Protein AF-A0AA39GV20-F1 (afdb_monomer_lite)

Structure (mmCIF, N/CA/C/O backbone):
data_AF-A0AA39GV20-F1
#
_entry.id   AF-A0AA39GV20-F1
#
loop_
_atom_site.group_PDB
_atom_site.id
_atom_site.type_symbol
_atom_site.label_atom_id
_atom_site.label_alt_id
_atom_site.label_comp_id
_atom_site.label_asym_id
_atom_site.label_entity_id
_atom_site.label_seq_id
_atom_site.pdbx_PDB_ins_code
_atom_site.Cartn_x
_atom_site.Cartn_y
_atom_site.Cartn_z
_atom_site.occupancy
_atom_site.B_iso_or_equiv
_atom_site.auth_seq_id
_atom_site.auth_comp_id
_atom_site.auth_asym_id
_atom_site.auth_atom_id
_atom_site.pdbx_PDB_model_num
ATOM 1 N N . MET A 1 1 ? -15.979 -15.138 0.209 1.00 36.81 1 MET A N 1
ATOM 2 C CA . MET A 1 1 ? -14.586 -14.779 -0.133 1.00 36.81 1 MET A CA 1
ATOM 3 C C . MET A 1 1 ? -14.646 -13.405 -0.779 1.00 36.81 1 MET A C 1
ATOM 5 O O . MET A 1 1 ? -14.732 -13.299 -1.994 1.00 36.81 1 MET A O 1
ATOM 9 N N . GLU A 1 2 ? -14.780 -12.370 0.048 1.00 33.28 2 GLU A N 1
ATOM 10 C CA . GLU A 1 2 ? -14.964 -10.991 -0.415 1.00 33.28 2 GLU A CA 1
ATOM 11 C C . GLU A 1 2 ? -13.586 -10.419 -0.769 1.00 33.28 2 GLU A C 1
ATOM 13 O O . GLU A 1 2 ? -12.639 -10.552 0.005 1.00 33.28 2 GLU A O 1
ATOM 18 N N . ARG A 1 3 ? -13.433 -9.888 -1.983 1.00 37.16 3 ARG A N 1
ATOM 19 C CA . ARG A 1 3 ? -12.150 -9.404 -2.505 1.00 37.16 3 ARG A CA 1
ATOM 20 C C . ARG A 1 3 ? -11.871 -8.007 -1.950 1.00 37.16 3 ARG A C 1
ATOM 22 O O . ARG A 1 3 ? -12.663 -7.102 -2.189 1.00 37.16 3 ARG A O 1
ATOM 29 N N . ALA A 1 4 ? -10.725 -7.810 -1.299 1.00 45.09 4 ALA A N 1
ATOM 30 C CA . ALA A 1 4 ? -10.191 -6.472 -1.059 1.00 45.09 4 ALA A CA 1
ATOM 31 C C . ALA A 1 4 ? -9.958 -5.789 -2.420 1.00 45.09 4 ALA A C 1
ATOM 33 O O . ALA A 1 4 ? -9.175 -6.264 -3.247 1.00 45.09 4 ALA A O 1
ATOM 34 N N . HIS A 1 5 ? -10.716 -4.732 -2.700 1.00 49.09 5 HIS A N 1
ATOM 35 C CA . HIS A 1 5 ? -10.761 -4.087 -4.009 1.00 49.09 5 HIS A CA 1
ATOM 36 C C . HIS A 1 5 ? -9.657 -3.017 -4.085 1.00 49.09 5 HIS A C 1
ATOM 38 O O . HIS A 1 5 ? -9.773 -1.969 -3.451 1.00 49.09 5 HIS A O 1
ATOM 44 N N . CYS A 1 6 ? -8.575 -3.267 -4.837 1.00 45.59 6 CYS A N 1
ATOM 45 C CA . CYS A 1 6 ? -7.585 -2.225 -5.144 1.00 45.59 6 CYS A CA 1
ATOM 46 C C . CYS A 1 6 ? -8.206 -1.271 -6.169 1.00 45.59 6 CYS A C 1
ATOM 48 O O . CYS A 1 6 ? -8.374 -1.618 -7.338 1.00 45.59 6 CYS A O 1
ATOM 50 N N . SER A 1 7 ? -8.581 -0.078 -5.720 1.00 47.25 7 SER A N 1
ATOM 51 C CA . SER A 1 7 ? -9.062 0.994 -6.588 1.00 47.25 7 SER A CA 1
ATOM 52 C C . SER A 1 7 ? -7.962 2.050 -6.734 1.00 47.25 7 SER A C 1
ATOM 54 O O . SER A 1 7 ? -7.315 2.390 -5.739 1.00 47.25 7 SER A O 1
ATOM 56 N N . PRO A 1 8 ? -7.740 2.617 -7.932 1.00 40.09 8 PRO A N 1
ATOM 57 C CA . PRO A 1 8 ? -6.889 3.787 -8.098 1.00 40.09 8 PRO A CA 1
ATOM 58 C C . PRO A 1 8 ? -7.633 5.007 -7.538 1.00 40.09 8 PRO A C 1
ATOM 60 O O . PRO A 1 8 ? -8.286 5.753 -8.258 1.00 40.09 8 PRO A O 1
ATOM 63 N N . ILE A 1 9 ? -7.600 5.176 -6.218 1.00 45.50 9 ILE A N 1
ATOM 64 C CA . ILE A 1 9 ? -8.201 6.318 -5.530 1.00 45.50 9 ILE A CA 1
ATOM 65 C C . ILE A 1 9 ? -7.114 7.328 -5.183 1.00 45.50 9 ILE A C 1
ATOM 67 O O . ILE A 1 9 ? -6.142 7.013 -4.499 1.00 45.50 9 ILE A O 1
ATOM 71 N N . SER A 1 10 ? -7.317 8.569 -5.633 1.00 41.38 10 SER A N 1
ATOM 72 C CA . SER A 1 10 ? -6.583 9.764 -5.206 1.00 41.38 10 SER A CA 1
ATOM 73 C C . SER A 1 10 ? -6.916 10.086 -3.743 1.00 41.38 10 SER A C 1
ATOM 75 O O . SER A 1 10 ? -7.478 11.132 -3.421 1.00 41.38 10 SER A O 1
ATOM 77 N N . ALA A 1 11 ? -6.606 9.171 -2.831 1.00 45.44 11 ALA A N 1
ATOM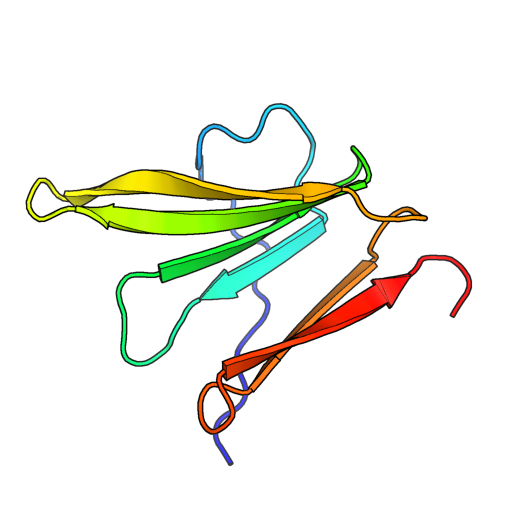 78 C CA . ALA A 1 11 ? -6.643 9.448 -1.413 1.00 45.44 11 ALA A CA 1
ATOM 79 C C . ALA A 1 11 ? -5.435 10.351 -1.118 1.00 45.44 11 ALA A C 1
ATOM 81 O O . ALA A 1 11 ? -4.286 9.919 -1.212 1.00 45.44 11 ALA A O 1
ATOM 82 N N . LYS A 1 12 ? -5.680 11.634 -0.812 1.00 47.03 12 LYS A N 1
ATOM 83 C CA . LYS A 1 12 ? -4.653 12.585 -0.345 1.00 47.03 12 LYS A CA 1
ATOM 84 C C . LYS A 1 12 ? -4.190 12.196 1.066 1.00 47.03 12 LYS A C 1
ATOM 86 O O . LYS A 1 12 ? -4.373 12.933 2.027 1.00 47.03 12 LYS A O 1
ATOM 91 N N . VAL A 1 13 ? -3.594 11.018 1.211 1.00 61.72 13 VAL A N 1
ATOM 92 C CA . VAL A 1 13 ? -3.107 10.500 2.491 1.00 61.72 13 VAL A CA 1
ATOM 93 C C . VAL A 1 13 ? -1.666 10.946 2.721 1.00 61.72 13 VAL A C 1
ATOM 95 O O . VAL A 1 13 ? -0.792 10.120 2.922 1.00 61.72 13 VAL A O 1
ATOM 98 N N . GLY A 1 14 ? -1.374 12.246 2.597 1.00 67.19 14 GLY A N 1
ATOM 99 C CA . GLY A 1 14 ? -0.048 12.827 2.880 1.00 67.19 14 GLY A CA 1
ATOM 100 C C . GLY A 1 14 ? 1.170 12.051 2.343 1.00 67.19 14 GLY A C 1
ATOM 101 O O . GLY A 1 14 ? 2.235 12.117 2.950 1.00 67.19 14 GLY A O 1
ATOM 102 N N . ASN A 1 15 ? 1.017 11.252 1.279 1.00 74.50 15 ASN A N 1
ATOM 103 C CA . ASN A 1 15 ? 2.076 10.380 0.791 1.00 74.50 15 ASN A CA 1
ATOM 104 C C . ASN A 1 15 ? 3.017 11.249 -0.057 1.00 74.50 15 ASN A C 1
ATOM 106 O O . ASN A 1 15 ? 2.540 11.903 -0.988 1.00 74.50 15 ASN A O 1
ATOM 110 N N . PRO A 1 16 ? 4.322 11.309 0.268 1.00 83.56 16 PRO A N 1
ATOM 111 C CA . PRO A 1 16 ? 5.273 12.148 -0.458 1.00 83.56 16 PRO A CA 1
ATOM 112 C C . PRO A 1 16 ? 5.557 11.642 -1.879 1.00 83.56 16 PRO A C 1
ATOM 114 O O . PRO A 1 16 ? 6.159 12.363 -2.670 1.00 83.56 16 PRO A O 1
ATOM 117 N N . ALA A 1 17 ? 5.143 10.416 -2.204 1.00 89.06 17 ALA A N 1
ATOM 118 C CA . ALA A 1 17 ? 5.391 9.765 -3.478 1.00 89.06 17 ALA A CA 1
ATOM 119 C C . ALA A 1 17 ? 4.090 9.334 -4.166 1.00 89.06 17 ALA A C 1
ATOM 121 O O . ALA A 1 17 ? 3.017 9.248 -3.562 1.00 89.06 17 ALA A O 1
ATOM 122 N N . ARG A 1 18 ? 4.196 9.031 -5.464 1.00 91.88 18 ARG A N 1
ATOM 123 C CA . ARG A 1 18 ? 3.092 8.464 -6.242 1.00 91.88 18 ARG A CA 1
ATOM 124 C C . ARG A 1 18 ? 2.681 7.118 -5.645 1.00 91.88 18 ARG A C 1
ATOM 126 O O . ARG A 1 18 ? 3.518 6.246 -5.425 1.00 91.88 18 ARG A O 1
ATOM 133 N N . ILE A 1 19 ? 1.385 6.968 -5.397 1.00 93.12 19 ILE A N 1
ATOM 134 C CA . ILE A 1 19 ? 0.792 5.734 -4.885 1.00 93.12 19 ILE A CA 1
ATOM 135 C C . ILE A 1 19 ? 0.550 4.774 -6.052 1.00 93.12 19 ILE A C 1
ATOM 137 O O . ILE A 1 19 ? -0.051 5.156 -7.057 1.00 93.12 19 ILE A O 1
ATOM 141 N N . ASN A 1 20 ? 0.985 3.527 -5.884 1.00 93.62 20 ASN A N 1
ATOM 142 C CA . ASN A 1 20 ? 0.851 2.464 -6.879 1.00 93.62 20 ASN A CA 1
ATOM 143 C C . ASN A 1 20 ? -0.430 1.652 -6.663 1.00 93.62 20 ASN A C 1
ATOM 145 O O . ASN A 1 20 ? -1.131 1.345 -7.621 1.00 93.62 20 ASN A O 1
ATOM 149 N N . CYS A 1 21 ? -0.773 1.352 -5.408 1.00 93.69 21 CYS A N 1
ATOM 150 C CA . CYS A 1 21 ? -2.042 0.722 -5.035 1.00 93.69 21 CYS A CA 1
ATOM 151 C C . CYS A 1 21 ? -2.430 1.114 -3.603 1.00 93.69 21 CYS A C 1
ATOM 153 O O . CYS A 1 21 ? -1.579 1.438 -2.765 1.00 93.69 21 CYS A O 1
ATOM 155 N N . VAL A 1 22 ? -3.737 1.075 -3.351 1.00 91.50 22 VAL A N 1
ATOM 156 C CA . VAL A 1 22 ? -4.374 1.324 -2.058 1.00 91.50 22 VAL A CA 1
ATOM 157 C C . VAL A 1 22 ? -5.232 0.114 -1.707 1.00 91.50 22 VAL A C 1
ATOM 159 O O . VAL A 1 22 ? -5.985 -0.371 -2.548 1.00 91.50 22 VAL A O 1
ATOM 162 N N . CYS A 1 23 ? -5.147 -0.344 -0.463 1.00 91.75 23 CYS A N 1
ATOM 163 C CA . CYS A 1 23 ? -6.033 -1.350 0.108 1.00 91.75 23 CYS A CA 1
ATOM 164 C C . CYS A 1 23 ? -6.693 -0.771 1.360 1.00 91.75 23 CYS A C 1
ATOM 166 O O . CYS A 1 23 ? -6.012 -0.219 2.222 1.00 91.75 23 CYS A O 1
ATOM 168 N N . LEU A 1 24 ? -8.013 -0.882 1.456 1.00 89.81 24 LEU A N 1
ATOM 169 C CA . LEU A 1 24 ? -8.772 -0.473 2.636 1.00 89.81 24 LEU A CA 1
ATOM 170 C C . LEU A 1 24 ? -9.002 -1.696 3.519 1.00 89.81 24 LEU A C 1
ATOM 172 O O . LEU A 1 24 ? -9.219 -2.786 2.991 1.00 89.81 24 LEU A O 1
ATOM 176 N N . PHE A 1 25 ? -8.964 -1.509 4.834 1.00 85.19 25 PHE A N 1
ATOM 177 C CA . PHE A 1 25 ? -9.477 -2.520 5.751 1.00 85.19 25 PHE A CA 1
ATOM 178 C C . PHE A 1 25 ? -11.008 -2.519 5.660 1.00 85.19 25 PHE A C 1
ATOM 180 O O . PHE A 1 25 ? -11.639 -1.465 5.609 1.00 85.19 25 PHE A O 1
ATOM 187 N N . THR A 1 26 ? -11.620 -3.697 5.609 1.00 83.88 26 THR A N 1
ATOM 188 C CA . THR A 1 26 ? -13.078 -3.843 5.530 1.00 83.88 26 THR A CA 1
ATOM 189 C C . THR A 1 26 ? -13.751 -3.574 6.868 1.00 83.88 26 THR A C 1
ATOM 191 O O . THR A 1 26 ? -14.860 -3.046 6.903 1.00 83.88 26 THR A O 1
ATOM 194 N N . ARG A 1 27 ? -13.092 -3.946 7.972 1.00 78.12 27 ARG A N 1
ATOM 195 C CA . ARG A 1 27 ? -13.642 -3.833 9.335 1.00 78.12 27 ARG A CA 1
ATOM 196 C C . ARG A 1 27 ? -13.121 -2.638 10.118 1.00 78.12 27 ARG A C 1
ATOM 198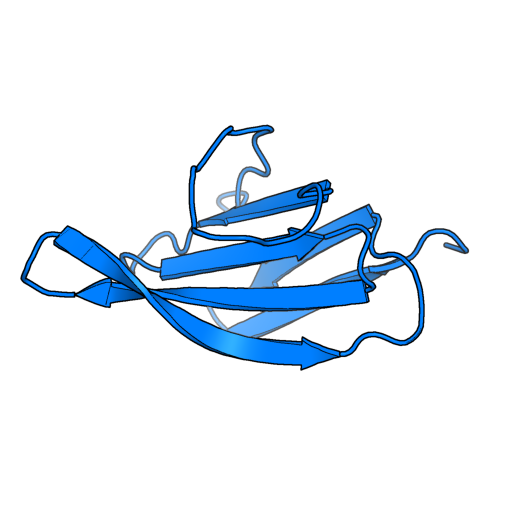 O O . ARG A 1 27 ? -13.737 -2.245 11.103 1.00 78.12 27 ARG A O 1
ATOM 205 N N . GLU A 1 28 ? -11.992 -2.088 9.702 1.00 75.31 28 GLU A N 1
ATOM 206 C CA . GLU A 1 28 ? -11.335 -0.972 10.370 1.00 75.31 28 GLU A CA 1
ATOM 207 C C . GLU A 1 28 ? -11.267 0.213 9.413 1.00 75.31 28 GLU A C 1
ATOM 209 O O . GLU A 1 28 ? -11.101 0.039 8.209 1.00 75.31 28 GLU A O 1
ATOM 214 N N . ASP A 1 29 ? -11.333 1.436 9.940 1.00 84.00 29 ASP A N 1
ATOM 215 C CA . ASP A 1 29 ? -11.072 2.647 9.157 1.00 84.00 29 ASP A CA 1
ATOM 216 C C . ASP A 1 29 ? -9.548 2.803 8.904 1.00 84.00 29 ASP A C 1
ATOM 218 O O . ASP A 1 29 ? -8.917 3.807 9.247 1.00 84.00 29 ASP A O 1
ATOM 222 N N . GLY A 1 30 ? -8.929 1.771 8.333 1.00 88.19 30 GLY A N 1
ATOM 223 C CA . GLY A 1 30 ? -7.512 1.687 8.009 1.00 88.19 30 GLY A CA 1
ATOM 224 C C . GLY A 1 30 ? -7.262 1.734 6.502 1.00 88.19 30 GLY A C 1
ATOM 225 O O . GLY A 1 30 ? -8.078 1.287 5.695 1.00 88.19 30 GLY A O 1
ATOM 226 N N . VAL A 1 31 ? -6.095 2.241 6.112 1.00 91.06 31 VAL A N 1
ATOM 227 C CA . VAL A 1 31 ? -5.641 2.310 4.718 1.00 91.06 31 VAL A CA 1
ATOM 228 C C . VAL A 1 31 ? -4.210 1.806 4.626 1.00 91.06 31 VAL A C 1
ATOM 230 O O . VAL A 1 31 ? -3.322 2.338 5.285 1.00 91.06 31 VAL A O 1
ATOM 233 N N . VAL A 1 32 ? -3.963 0.831 3.759 1.00 92.69 32 VAL A N 1
ATOM 234 C CA . VAL A 1 32 ? -2.625 0.418 3.332 1.00 92.69 32 VAL A CA 1
ATOM 235 C C . VAL A 1 32 ? -2.338 1.042 1.973 1.00 92.69 32 VAL A C 1
ATOM 237 O O . VAL A 1 32 ? -3.153 0.958 1.058 1.00 92.69 32 VAL A O 1
ATOM 240 N N . THR A 1 33 ? -1.169 1.650 1.815 1.00 93.81 33 THR A N 1
ATOM 241 C CA . THR A 1 33 ? -0.694 2.151 0.521 1.00 93.81 33 THR A CA 1
ATOM 242 C C . THR A 1 33 ? 0.685 1.596 0.222 1.00 93.81 33 THR A C 1
ATOM 244 O O . THR A 1 33 ? 1.499 1.439 1.131 1.00 93.81 33 THR A O 1
ATOM 247 N N . ILE A 1 34 ? 0.949 1.345 -1.053 1.00 95.69 34 ILE A N 1
ATOM 248 C CA . ILE A 1 34 ? 2.290 1.105 -1.585 1.00 95.69 34 ILE A CA 1
ATOM 249 C C . ILE A 1 34 ? 2.619 2.204 -2.596 1.00 95.69 34 ILE A C 1
ATOM 251 O O . ILE A 1 34 ? 1.734 2.645 -3.332 1.00 95.69 34 ILE A O 1
ATOM 255 N N . SER A 1 35 ? 3.863 2.672 -2.636 1.00 95.06 35 SER A N 1
ATOM 256 C CA . SER A 1 35 ? 4.254 3.813 -3.476 1.00 95.06 35 SER A CA 1
ATOM 257 C C . SER A 1 35 ? 5.608 3.639 -4.160 1.00 95.06 35 SER A C 1
ATOM 259 O O . SER A 1 35 ? 6.420 2.800 -3.765 1.00 95.06 35 SER A O 1
ATOM 261 N N . GLU A 1 36 ? 5.846 4.458 -5.191 1.00 95.25 36 GLU A N 1
ATOM 262 C CA . GLU A 1 36 ? 7.061 4.445 -6.026 1.00 95.25 36 GLU A CA 1
ATOM 263 C C . GLU A 1 36 ? 8.360 4.654 -5.228 1.00 95.25 36 GLU A C 1
ATOM 265 O O . GLU A 1 36 ? 9.427 4.205 -5.638 1.00 95.25 36 GLU A O 1
ATOM 270 N N . ASP A 1 37 ? 8.289 5.285 -4.053 1.00 95.12 37 ASP A N 1
ATOM 271 C CA . ASP A 1 37 ? 9.432 5.467 -3.149 1.00 95.12 37 ASP A CA 1
ATOM 272 C C . ASP A 1 37 ? 9.838 4.194 -2.387 1.00 95.12 37 ASP A C 1
ATOM 274 O O . ASP A 1 37 ? 10.718 4.247 -1.528 1.00 95.12 37 ASP A O 1
ATOM 278 N N . ARG A 1 38 ? 9.243 3.042 -2.731 1.00 96.50 38 ARG A N 1
ATOM 279 C CA . ARG A 1 38 ? 9.490 1.727 -2.118 1.00 96.50 38 ARG A CA 1
ATOM 280 C C . ARG A 1 38 ? 9.140 1.705 -0.639 1.00 96.50 38 ARG A C 1
ATOM 282 O O . ARG A 1 38 ? 9.884 1.184 0.188 1.00 96.50 38 ARG A O 1
ATOM 289 N N . VAL A 1 39 ? 7.985 2.261 -0.308 1.00 95.69 39 VAL A N 1
ATOM 290 C CA . VAL A 1 39 ? 7.463 2.242 1.054 1.00 95.69 39 VAL A CA 1
ATOM 291 C C . VAL A 1 39 ? 6.036 1.712 1.049 1.00 95.69 39 VAL A C 1
ATOM 293 O O . VAL A 1 39 ? 5.193 2.151 0.266 1.00 95.69 39 VAL A O 1
ATOM 296 N N . LEU A 1 40 ? 5.761 0.793 1.970 1.00 95.56 40 LEU A N 1
ATOM 297 C CA . LEU A 1 40 ? 4.412 0.463 2.404 1.00 95.56 40 LEU A CA 1
ATOM 298 C C . LEU A 1 40 ? 4.049 1.345 3.598 1.00 95.56 40 LEU A C 1
ATOM 300 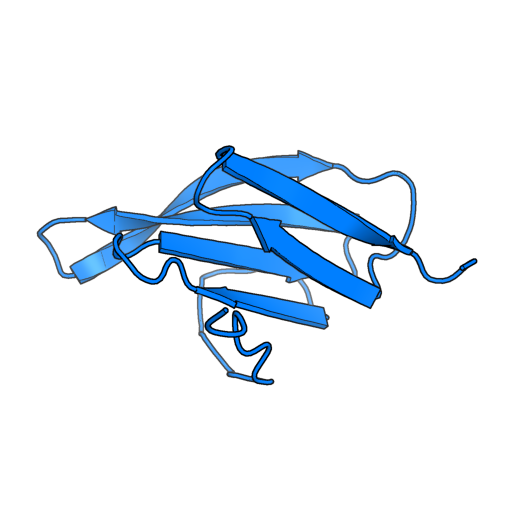O O . LEU A 1 40 ? 4.804 1.442 4.566 1.00 95.56 40 LEU A O 1
ATOM 304 N N . ARG A 1 41 ? 2.880 1.980 3.548 1.00 93.81 41 ARG A N 1
ATOM 305 C CA . ARG A 1 41 ? 2.361 2.804 4.644 1.00 93.81 41 ARG A CA 1
ATOM 306 C C . ARG A 1 41 ? 1.018 2.291 5.107 1.00 93.81 41 ARG A C 1
ATOM 308 O O . ARG A 1 41 ? 0.170 1.992 4.270 1.00 93.81 41 ARG A O 1
ATOM 315 N N . VAL A 1 42 ? 0.822 2.251 6.420 1.00 92.25 42 VAL A N 1
ATOM 316 C CA . VAL A 1 42 ? -0.494 2.017 7.020 1.00 92.25 42 VAL A CA 1
ATOM 317 C C . VAL A 1 42 ? -0.937 3.286 7.715 1.00 92.25 42 VAL A C 1
ATOM 319 O O . VAL A 1 42 ? -0.205 3.846 8.534 1.00 92.25 42 VAL A O 1
ATOM 322 N N . TYR A 1 43 ? -2.139 3.728 7.386 1.00 90.06 43 TYR A N 1
ATOM 323 C CA . TYR A 1 43 ? -2.791 4.868 7.990 1.00 90.06 43 TYR A CA 1
ATOM 324 C C . TYR A 1 43 ? -4.024 4.396 8.734 1.00 90.06 43 TYR A C 1
ATOM 326 O O . TYR A 1 43 ? -4.819 3.636 8.190 1.00 90.06 43 TYR A O 1
ATOM 334 N N . LEU A 1 44 ? -4.198 4.884 9.953 1.00 87.69 44 LEU A N 1
ATOM 335 C CA . LEU A 1 44 ? -5.395 4.634 10.743 1.00 87.69 44 LEU A CA 1
ATOM 336 C C . LEU A 1 44 ? -6.159 5.944 10.871 1.00 87.69 44 LEU A C 1
ATOM 338 O O . LEU A 1 44 ? -5.566 6.992 11.164 1.00 87.69 44 LEU A O 1
ATOM 342 N N . LYS A 1 45 ? -7.465 5.898 10.624 1.00 87.12 45 LYS A N 1
ATOM 343 C CA . LYS A 1 45 ? -8.350 7.024 10.892 1.00 87.12 45 LYS A CA 1
ATOM 344 C C . LYS A 1 45 ? -8.493 7.184 12.398 1.00 87.12 45 LYS A C 1
ATOM 346 O O . LYS A 1 45 ? -8.697 6.220 13.132 1.00 87.12 45 LYS A O 1
ATOM 351 N N . ARG A 1 46 ? -8.367 8.417 12.864 1.00 85.06 46 ARG A N 1
ATOM 352 C CA . ARG A 1 46 ? -8.657 8.785 14.250 1.00 85.06 46 ARG A CA 1
ATOM 353 C C . ARG A 1 46 ? -10.131 9.136 14.395 1.00 85.06 46 ARG A C 1
ATOM 355 O O . ARG A 1 46 ? -10.828 9.359 13.409 1.00 85.06 46 ARG A O 1
ATOM 362 N N . GLU A 1 47 ? -10.574 9.276 15.637 1.00 85.81 47 GLU A N 1
ATOM 363 C CA . GLU A 1 47 ? -11.931 9.726 15.977 1.00 85.81 47 GLU A CA 1
ATOM 364 C C . GLU A 1 47 ? -12.284 11.078 15.336 1.00 85.81 47 GLU A C 1
ATOM 366 O O . GLU A 1 47 ? -13.429 11.322 14.975 1.00 85.81 47 GLU A O 1
ATOM 371 N N . THR A 1 48 ? -11.282 11.931 15.093 1.00 84.50 48 THR A N 1
ATOM 372 C CA . THR A 1 48 ? -11.429 13.219 14.395 1.00 84.50 48 THR A CA 1
ATOM 373 C C . THR A 1 48 ? -11.684 13.089 12.887 1.00 84.50 48 THR A C 1
ATOM 375 O O . THR A 1 48 ? -11.807 14.096 12.195 1.00 84.50 48 THR A O 1
ATOM 378 N N . GLY A 1 49 ? -11.714 11.868 12.342 1.00 81.44 49 GLY A N 1
ATOM 379 C CA . GLY A 1 49 ? -11.858 11.590 10.911 1.00 81.44 49 GLY A CA 1
ATOM 380 C C . GLY A 1 49 ? -10.566 11.741 10.103 1.00 81.44 49 GLY A C 1
ATOM 381 O O . GLY A 1 49 ? -10.542 11.400 8.921 1.00 81.44 49 GLY A O 1
ATOM 382 N N . GLN A 1 50 ? -9.481 12.212 10.722 1.00 81.19 50 GLN A N 1
ATOM 383 C CA . GLN A 1 50 ? -8.186 12.373 10.067 1.00 81.19 50 GLN A CA 1
ATOM 384 C C . GLN A 1 50 ? -7.383 11.067 10.076 1.00 81.19 50 GLN A C 1
ATOM 386 O O . GLN A 1 50 ? -7.274 10.396 11.103 1.00 81.19 50 GLN A O 1
ATOM 391 N N . TYR A 1 51 ? -6.757 10.747 8.943 1.00 83.19 51 TYR A N 1
ATOM 392 C CA . TYR A 1 51 ? -5.826 9.627 8.816 1.00 83.19 51 TYR A CA 1
ATOM 393 C C . TYR A 1 51 ? -4.415 10.025 9.244 1.00 83.19 51 TYR A C 1
ATOM 395 O O . TYR A 1 51 ? -3.893 11.048 8.797 1.00 83.19 51 TYR A O 1
ATOM 403 N N . TRP A 1 52 ? -3.783 9.185 10.062 1.00 82.12 52 TRP A N 1
ATOM 404 C CA . TRP A 1 52 ? -2.404 9.375 10.515 1.00 82.12 52 TRP A CA 1
ATOM 405 C C . TRP A 1 52 ? -1.519 8.196 10.110 1.00 82.12 52 TRP A C 1
ATOM 407 O O . TRP A 1 52 ? -1.932 7.047 10.310 1.00 82.12 52 TRP A O 1
ATOM 417 N N . PRO A 1 53 ? -0.308 8.445 9.570 1.00 77.06 53 PRO A N 1
ATOM 418 C CA . PRO A 1 53 ? 0.627 7.375 9.250 1.00 77.06 53 PRO A CA 1
ATOM 419 C C . PRO A 1 53 ? 1.041 6.684 10.547 1.00 77.06 53 PRO A C 1
ATOM 421 O O . PRO A 1 53 ? 1.651 7.291 11.422 1.00 77.06 53 PRO A O 1
ATOM 424 N N . SER A 1 54 ? 0.656 5.421 10.673 1.00 83.06 54 SER A N 1
ATOM 425 C CA . SER A 1 54 ? 0.948 4.586 11.838 1.00 83.06 54 SER A CA 1
ATOM 426 C C . SER A 1 54 ? 2.114 3.640 11.562 1.00 83.06 54 SER A C 1
ATOM 428 O O . SER A 1 54 ? 2.883 3.343 12.468 1.00 83.06 54 SER A O 1
ATOM 430 N N . ILE A 1 55 ? 2.279 3.203 10.307 1.00 89.62 55 ILE A N 1
ATOM 431 C CA . ILE A 1 55 ? 3.381 2.331 9.880 1.00 89.62 55 ILE A CA 1
ATOM 432 C C . ILE A 1 55 ? 4.046 2.914 8.637 1.00 89.62 55 ILE A C 1
ATOM 434 O O . ILE A 1 55 ? 3.366 3.363 7.711 1.00 89.62 55 ILE A O 1
ATOM 438 N N . HIS A 1 56 ? 5.376 2.853 8.616 1.00 92.56 56 HIS A N 1
ATOM 439 C CA . HIS A 1 56 ? 6.226 3.140 7.466 1.00 92.56 56 HIS A CA 1
ATOM 440 C C . HIS A 1 56 ? 7.224 1.991 7.325 1.00 92.56 56 HIS A C 1
ATOM 442 O O . HIS A 1 56 ? 8.094 1.813 8.174 1.00 92.56 56 HIS A O 1
ATOM 448 N N . GLN A 1 57 ? 7.038 1.170 6.294 1.00 95.69 57 GLN A N 1
ATOM 449 C CA . GLN A 1 57 ? 7.835 -0.024 6.049 1.00 95.69 57 GLN A CA 1
ATOM 450 C C . GLN A 1 57 ? 8.586 0.128 4.722 1.00 95.69 57 GLN A C 1
ATOM 452 O O . GLN A 1 57 ? 7.960 0.070 3.659 1.00 95.69 57 GLN A O 1
ATOM 457 N N . PRO A 1 58 ? 9.919 0.292 4.751 1.00 96.81 58 PRO A N 1
ATOM 458 C CA . PRO A 1 58 ? 10.743 0.244 3.553 1.00 96.81 58 PRO A CA 1
ATOM 459 C C . PRO A 1 58 ? 10.655 -1.121 2.866 1.00 96.81 58 PRO A C 1
ATOM 461 O O . PRO A 1 58 ? 10.586 -2.163 3.524 1.00 96.81 58 PRO A O 1
ATOM 464 N N . LEU A 1 59 ? 10.690 -1.101 1.539 1.00 96.75 59 LEU A N 1
ATOM 465 C CA . LEU A 1 59 ? 10.623 -2.263 0.667 1.00 96.75 59 LEU A CA 1
ATOM 466 C C . LEU A 1 59 ? 11.886 -2.357 -0.195 1.00 96.75 59 LEU A C 1
ATOM 468 O O . LEU A 1 59 ? 12.554 -1.363 -0.478 1.00 96.75 59 LEU A O 1
ATOM 472 N N . LEU A 1 60 ? 12.205 -3.572 -0.639 1.00 95.06 60 LEU A N 1
ATOM 473 C CA . LEU A 1 60 ? 13.425 -3.838 -1.404 1.00 95.06 60 LEU A CA 1
ATOM 474 C C . LEU A 1 60 ? 13.361 -3.235 -2.816 1.00 95.06 60 LEU A C 1
ATOM 476 O O . LEU A 1 60 ? 14.332 -2.651 -3.305 1.00 95.06 60 LEU A O 1
ATOM 480 N N . LEU A 1 61 ? 12.194 -3.342 -3.452 1.00 96.94 61 LEU A N 1
ATOM 481 C CA . LEU A 1 61 ? 11.943 -2.948 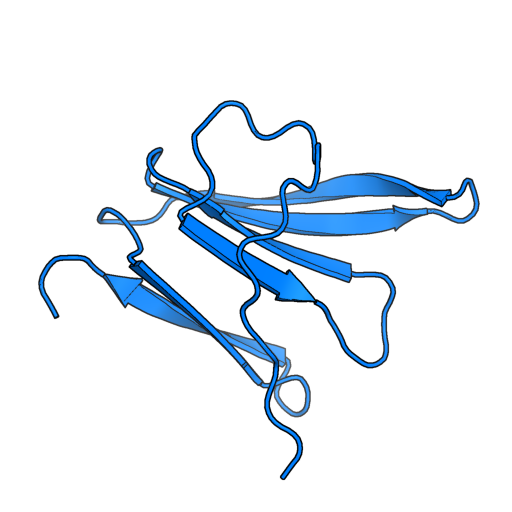-4.836 1.00 96.94 61 LEU A CA 1
ATOM 482 C C . LEU A 1 61 ? 10.656 -2.133 -4.941 1.00 96.94 61 LEU A C 1
ATOM 484 O O . LEU A 1 61 ? 9.901 -2.010 -3.976 1.00 96.94 61 LEU A O 1
ATOM 488 N N . VAL A 1 62 ? 10.421 -1.568 -6.126 1.00 96.94 62 VAL A N 1
ATOM 489 C CA . VAL A 1 62 ? 9.185 -0.841 -6.427 1.00 96.94 62 VAL A CA 1
ATOM 490 C C . VAL A 1 62 ? 8.006 -1.817 -6.355 1.00 96.94 62 VAL A C 1
ATOM 492 O O . VAL A 1 62 ? 7.978 -2.789 -7.119 1.00 96.94 62 VAL A O 1
ATOM 495 N N . PRO A 1 63 ? 7.055 -1.601 -5.430 1.00 96.88 63 PRO A N 1
ATOM 496 C CA . PRO A 1 63 ? 5.887 -2.456 -5.294 1.00 96.88 63 PRO A CA 1
ATOM 497 C C . PRO A 1 63 ? 4.851 -2.121 -6.371 1.00 96.88 63 PRO A C 1
ATOM 499 O O . PRO A 1 63 ? 4.619 -0.953 -6.683 1.00 96.88 63 PRO A O 1
ATOM 502 N N . THR A 1 64 ? 4.197 -3.136 -6.924 1.00 95.56 64 THR A N 1
ATOM 503 C CA . THR A 1 64 ? 3.219 -2.987 -8.018 1.00 95.56 64 THR A CA 1
ATOM 504 C C . THR A 1 64 ? 1.802 -3.339 -7.588 1.00 95.56 64 THR A C 1
ATOM 506 O O . THR A 1 64 ? 0.844 -2.743 -8.074 1.00 95.56 64 THR A O 1
ATOM 509 N N . VAL A 1 65 ? 1.655 -4.268 -6.643 1.00 94.81 65 VAL A N 1
ATOM 510 C CA . VAL A 1 65 ? 0.363 -4.724 -6.122 1.00 94.81 65 VAL A CA 1
ATOM 511 C C . VAL A 1 65 ? 0.482 -5.067 -4.642 1.00 94.81 65 VAL A C 1
ATOM 513 O O . VAL A 1 65 ? 1.546 -5.462 -4.166 1.00 94.81 65 VAL A O 1
ATOM 516 N N . VAL A 1 66 ? -0.616 -4.920 -3.904 1.00 94.44 66 VAL A N 1
ATOM 517 C CA . VAL A 1 66 ? -0.712 -5.312 -2.498 1.00 94.44 66 VAL A CA 1
ATOM 518 C C . VAL A 1 66 ? -1.996 -6.102 -2.262 1.00 94.44 66 VAL A C 1
ATOM 520 O O . VAL A 1 66 ? -3.037 -5.790 -2.840 1.00 94.44 66 VAL A O 1
ATOM 523 N N . HIS A 1 67 ? -1.917 -7.121 -1.412 1.00 93.44 67 HIS A N 1
ATOM 524 C CA . HIS A 1 67 ? -3.059 -7.884 -0.926 1.00 93.44 67 HIS A CA 1
ATOM 525 C C . HIS A 1 67 ? -3.016 -7.957 0.599 1.00 93.44 67 HIS A C 1
ATOM 527 O O . HIS A 1 67 ? -1.989 -8.310 1.178 1.00 93.44 67 HIS A O 1
ATOM 533 N N . LEU A 1 68 ? -4.133 -7.624 1.239 1.00 90.62 68 LEU A N 1
ATOM 534 C CA . LEU A 1 68 ? -4.321 -7.733 2.678 1.00 90.62 68 LEU A CA 1
ATOM 535 C C . LEU A 1 68 ? -5.243 -8.920 2.961 1.00 90.62 68 LEU A C 1
ATOM 537 O O . LEU A 1 68 ? -6.382 -8.940 2.496 1.00 90.62 68 LEU A O 1
ATOM 541 N N . ASP A 1 69 ? -4.756 -9.875 3.747 1.00 92.00 69 ASP A N 1
ATOM 542 C CA . ASP A 1 69 ? -5.598 -10.885 4.378 1.00 92.00 69 ASP A CA 1
ATOM 543 C C . ASP A 1 69 ? -5.944 -10.434 5.799 1.00 92.00 69 ASP A C 1
ATOM 545 O O . ASP A 1 69 ? -5.146 -10.561 6.730 1.00 92.00 69 ASP A O 1
ATOM 549 N N . GLU A 1 70 ? -7.151 -9.898 5.962 1.00 87.88 70 GLU A N 1
ATOM 550 C CA . GLU A 1 70 ? -7.635 -9.385 7.246 1.00 87.88 70 GLU A CA 1
ATOM 551 C C . GLU A 1 70 ? -7.884 -10.481 8.284 1.00 87.88 70 GLU A C 1
ATOM 553 O O . GLU A 1 70 ? -7.888 -10.184 9.474 1.00 87.88 70 GLU A O 1
ATOM 558 N N . GLN A 1 71 ? -8.069 -11.742 7.876 1.00 89.69 71 GLN A N 1
ATOM 559 C CA . GLN A 1 71 ? -8.269 -12.825 8.845 1.00 89.69 71 GLN A CA 1
ATOM 560 C C . GLN A 1 71 ? -6.971 -13.166 9.580 1.00 89.69 71 GLN A C 1
ATOM 562 O O . GLN A 1 71 ? -6.996 -13.444 10.776 1.00 89.69 71 GLN A O 1
ATOM 567 N N . SER A 1 72 ? -5.836 -13.134 8.875 1.00 92.44 72 SER A N 1
ATOM 568 C CA . SER A 1 72 ? -4.519 -13.418 9.459 1.00 92.44 72 SER A CA 1
ATOM 569 C C . SER A 1 72 ? -3.678 -12.171 9.750 1.00 92.44 72 SER A C 1
ATOM 571 O O . SER A 1 72 ? -2.565 -12.307 10.259 1.00 92.44 72 SER A O 1
ATOM 573 N N . LEU A 1 73 ? -4.194 -10.975 9.439 1.00 88.06 73 LEU A N 1
ATOM 574 C CA . LEU A 1 73 ? -3.487 -9.690 9.510 1.00 88.06 73 LEU A CA 1
ATOM 575 C C . LEU A 1 73 ? -2.141 -9.714 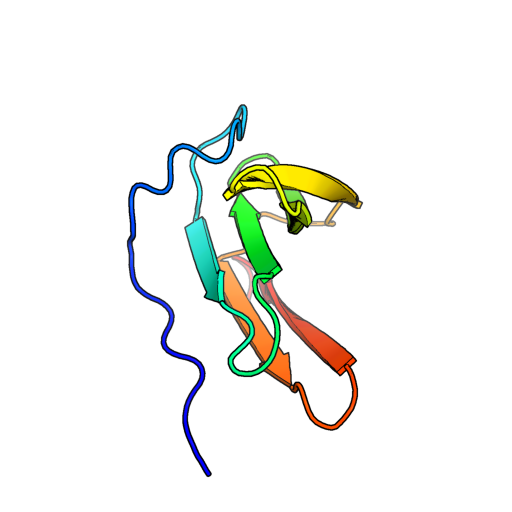8.767 1.00 88.06 73 LEU A C 1
ATOM 577 O O . LEU A 1 73 ? -1.130 -9.192 9.240 1.00 88.06 73 LEU A O 1
ATOM 581 N N . ARG A 1 74 ? -2.126 -10.335 7.583 1.00 92.19 74 ARG A N 1
ATOM 582 C CA . ARG A 1 74 ? -0.937 -10.431 6.728 1.00 92.19 74 ARG A CA 1
ATOM 583 C C . ARG A 1 74 ? -1.077 -9.562 5.495 1.00 92.19 74 ARG A C 1
ATOM 585 O O . ARG A 1 74 ? -2.122 -9.539 4.850 1.00 92.19 74 ARG A O 1
ATOM 592 N N . VAL A 1 75 ? 0.018 -8.898 5.137 1.00 92.69 75 VAL A N 1
ATOM 593 C CA . VAL A 1 75 ? 0.122 -8.129 3.899 1.00 92.69 75 VAL A CA 1
ATOM 594 C C . VAL A 1 75 ? 1.118 -8.797 2.964 1.00 92.69 75 VAL A C 1
ATOM 596 O O . VAL A 1 75 ? 2.254 -9.073 3.343 1.00 92.69 75 VAL A O 1
ATOM 599 N N . PHE A 1 76 ? 0.685 -9.020 1.730 1.00 95.12 76 PHE A N 1
ATOM 600 C CA . PHE A 1 76 ? 1.492 -9.545 0.639 1.00 95.12 76 PHE A CA 1
ATOM 601 C C . PHE A 1 76 ? 1.723 -8.434 -0.378 1.00 95.12 76 PHE A C 1
ATOM 603 O O . PHE A 1 76 ? 0.785 -7.732 -0.757 1.00 95.12 76 PHE A O 1
ATOM 610 N N . VAL A 1 77 ? 2.966 -8.269 -0.822 1.00 96.25 77 VAL A N 1
ATOM 611 C CA . VAL A 1 77 ? 3.362 -7.215 -1.761 1.00 96.25 77 VAL A CA 1
ATOM 612 C C . VAL A 1 77 ? 4.042 -7.861 -2.958 1.00 96.25 77 VAL A C 1
ATOM 614 O O .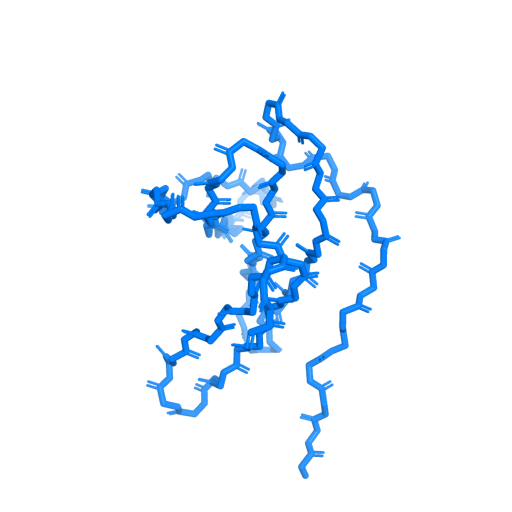 VAL A 1 77 ? 5.013 -8.595 -2.791 1.00 96.25 77 VAL A O 1
ATOM 617 N N . GLY A 1 78 ? 3.518 -7.592 -4.152 1.00 96.12 78 GLY A N 1
ATOM 618 C CA . GLY A 1 78 ? 4.167 -7.945 -5.411 1.00 96.12 78 GLY A CA 1
ATOM 619 C C . GLY A 1 78 ? 5.092 -6.822 -5.867 1.00 96.12 78 GLY A C 1
ATOM 620 O O . GLY A 1 78 ? 4.787 -5.640 -5.674 1.00 96.12 78 GLY A O 1
ATOM 621 N N . PHE A 1 79 ? 6.218 -7.190 -6.469 1.00 96.69 79 PHE A N 1
ATOM 622 C CA . PHE A 1 79 ? 7.239 -6.258 -6.934 1.00 96.69 79 PHE A CA 1
ATOM 623 C C . PHE A 1 79 ? 7.304 -6.209 -8.461 1.00 96.69 79 PHE A C 1
ATOM 625 O O . PHE A 1 79 ? 6.732 -7.036 -9.167 1.00 96.69 79 PHE A O 1
ATOM 632 N N . VAL A 1 80 ? 8.002 -5.201 -8.984 1.00 95.56 80 VAL A N 1
ATOM 633 C CA . VAL A 1 80 ? 8.172 -4.983 -10.430 1.00 95.56 80 VAL A CA 1
ATOM 634 C C . VAL A 1 80 ? 8.862 -6.142 -11.166 1.00 95.56 80 VAL A C 1
ATOM 636 O O . VAL A 1 80 ? 8.703 -6.276 -12.374 1.00 95.56 80 VAL A O 1
ATOM 639 N N . ASN A 1 81 ? 9.612 -6.989 -10.463 1.00 94.75 81 ASN A N 1
ATOM 640 C CA . ASN A 1 81 ? 10.353 -8.114 -11.035 1.00 94.75 81 ASN A CA 1
ATOM 641 C C . ASN A 1 81 ? 9.569 -9.441 -11.081 1.00 94.75 81 ASN A C 1
ATOM 643 O O . ASN A 1 81 ? 10.155 -10.447 -11.482 1.00 94.75 81 ASN A O 1
ATOM 647 N N . GLY A 1 82 ? 8.283 -9.436 -10.713 1.00 83.31 82 GLY A N 1
ATOM 648 C CA . GLY A 1 82 ? 7.483 -10.657 -10.537 1.00 83.31 82 GLY A CA 1
ATOM 649 C C . GLY A 1 82 ? 7.803 -11.385 -9.239 1.00 83.31 82 GLY A C 1
ATOM 650 O O . GLY A 1 82 ? 7.454 -12.582 -9.175 1.00 83.31 82 GLY A O 1
#

InterPro domains:
  IPR042234 WD repeat and FYVE domain-containing protein 1/2 [PTHR46189] (16-82)

Organism: NCBI:txid289476

Sequence (82 aa):
MERAHCSPISAKVGNPARINCVCLFTREDGVVTISEDRVLRVYLKRETGQYWPSIHQPLLLVPTVVHLDEQSLRVFVGFVNG

Secondary structure (DSSP, 8-state):
---------------SS-EEEEEE-SSSSEEEEEETTTEEEEEEE-TTS-EEEEEEEE-SS-EEEEEEETTTTEEEEEETT-

Foldseek 3Di:
DDFQDWDPDPPPLVDPFAWQTWTQDPVFRKIWTFGQQQWIWIWHQDPVRHTDTPDTHHHPARWRDWGADPVVRDIDTHHPVD

pLDDT: mean 82.8, std 17.92, range [33.28, 96.94]

Radius of gyration: 12.18 Å; chains: 1; bounding box: 28×28×27 Å